Protein 2CI8 (pdb70)

Nearest PDB structures (foldseek):
  2ci8-assembly1_A-2  TM=1.010E+00  e=1.063E-17  Homo sapiens
  2ci9-assembly1_A  TM=5.743E-01  e=2.052E-14  Homo sapiens
  2cia-assembly1_A  TM=5.549E-01  e=4.925E-12  Homo sapiens
  5x94-assembly1_A  TM=5.865E-01  e=1.504E-06  Homo sapiens
  8gww-assembly2_B  TM=5.551E-01  e=5.254E-06  Homo sapiens

Structure (mmCIF, N/CA/C/O backbone):
data_2CI8
#
_entry.id   2CI8
#
_cell.length_a   62.854
_cell.length_b   82.484
_cell.length_c   44.538
_cell.angle_alpha   90.00
_cell.angle_beta   90.00
_cell.angle_gamma   90.00
#
_symmetry.space_group_name_H-M   'C 2 2 2'
#
loop_
_entity.id
_entity.type
_entity.pdbx_description
1 polymer 'CYTOPLASMIC PROTEIN NCK1'
2 non-polymer 'SULFATE ION'
3 non-polymer 'PENTAETHYLENE GLYCOL'
4 water water
#
loop_
_atom_site.group_PDB
_atom_site.id
_atom_site.type_symbol
_atom_site.label_atom_id
_atom_site.label_alt_id
_atom_site.label_comp_id
_atom_site.label_asym_id
_atom_site.label_entity_id
_atom_site.label_seq_id
_atom_site.pdbx_PDB_ins_code
_atom_site.Cartn_x
_atom_site.Cartn_y
_atom_site.Cartn_z
_atom_site.occupancy
_atom_site.B_iso_or_equiv
_atom_site.auth_seq_id
_atom_site.auth_comp_id
_atom_site.auth_asym_id
_atom_site.auth_atom_id
_atom_site.pdbx_PDB_model_num
ATOM 1 N N . SER A 1 1 ? 25.902 42.800 19.097 1.00 49.18 280 SER A N 1
ATOM 2 C CA . SER A 1 1 ? 25.547 41.743 18.102 1.00 46.02 280 SER A CA 1
ATOM 3 C C . SER A 1 1 ? 24.351 42.155 17.221 1.00 45.15 280 SER A C 1
ATOM 4 O O . SER A 1 1 ? 23.252 41.687 17.433 1.00 42.29 280 SER A O 1
ATOM 7 N N . PRO A 1 2 ? 24.577 43.026 16.220 1.00 44.77 281 PRO A N 1
ATOM 8 C CA . PRO A 1 2 ? 23.545 43.485 15.294 1.00 42.21 281 PRO A CA 1
ATOM 9 C C . PRO A 1 2 ? 22.573 42.448 14.689 1.00 38.82 281 PRO A C 1
ATOM 10 O O . PRO A 1 2 ? 21.448 42.830 14.354 1.00 34.92 281 PRO A O 1
ATOM 14 N N . TRP A 1 3 ? 22.995 41.174 14.564 1.00 35.45 282 TRP A N 1
ATOM 15 C CA . TRP A 1 3 ? 22.127 40.052 14.021 1.00 36.82 282 TRP A CA 1
ATOM 16 C C . TRP A 1 3 ? 20.961 39.622 14.911 1.00 34.35 282 TRP A C 1
ATOM 17 O O . TRP A 1 3 ? 20.053 38.903 14.445 1.00 36.39 282 TRP A O 1
ATOM 28 N N A TYR A 1 4 ? 20.961 40.024 16.212 0.80 34.62 283 TYR A N 1
ATOM 29 N N B TYR A 1 4 ? 21.028 40.020 16.148 0.20 26.36 283 TYR A N 1
ATOM 30 C CA A TYR A 1 4 ? 19.915 39.606 17.237 0.80 31.32 283 TYR A CA 1
ATOM 31 C CA B TYR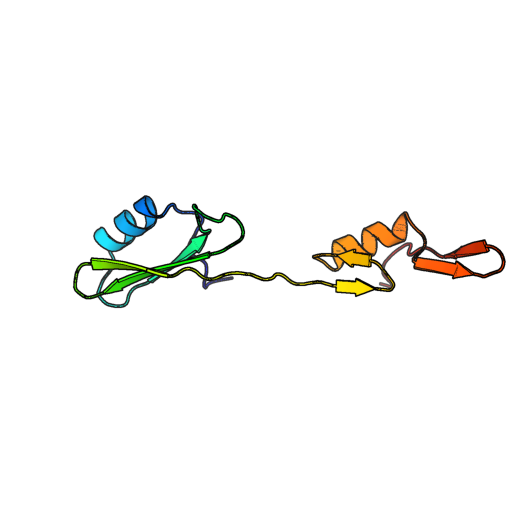 A 1 4 ? 20.085 39.600 17.077 0.20 19.51 283 TYR A CA 1
ATOM 32 C C A TYR A 1 4 ? 18.729 40.589 17.400 0.80 30.65 283 TYR A C 1
ATOM 33 C C B TYR A 1 4 ? 18.809 40.320 16.798 0.20 18.95 283 TYR A C 1
ATOM 34 O O A TYR A 1 4 ? 18.910 41.751 17.710 0.80 23.26 283 TYR A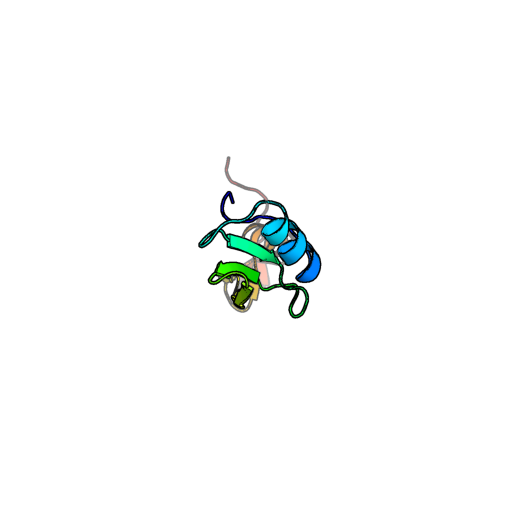 O 1
ATOM 35 O O B TYR A 1 4 ? 18.473 40.623 15.646 0.20 17.29 283 TYR A O 1
ATOM 52 N N A TYR A 1 5 ? 17.503 40.133 17.241 0.80 26.50 284 TYR A N 1
ATOM 53 N N B TYR A 1 5 ? 18.089 40.613 17.846 0.20 17.78 284 TYR A N 1
ATOM 54 C CA A TYR A 1 5 ? 16.413 41.085 17.232 0.80 27.32 284 TYR A CA 1
ATOM 55 C CA B TYR A 1 5 ? 16.855 41.282 17.692 0.20 18.86 284 TYR A CA 1
ATOM 56 C C A TYR A 1 5 ? 16.024 41.407 18.659 0.80 23.48 284 TYR A C 1
ATOM 57 C C B TYR A 1 5 ? 16.016 40.860 18.850 0.20 19.07 284 TYR A C 1
ATOM 58 O O A TYR A 1 5 ? 16.150 42.550 19.093 0.80 27.09 284 TYR A O 1
ATOM 59 O O B TYR A 1 5 ? 15.704 39.693 19.019 0.20 27.29 284 TYR A O 1
ATOM 76 N N A GLY A 1 6 ? 15.618 40.380 19.383 0.80 19.60 285 GLY A N 1
ATOM 77 N N B GLY A 1 6 ? 15.671 41.836 19.657 0.20 19.18 285 GLY A N 1
ATOM 78 C CA A GLY A 1 6 ? 15.142 40.496 20.743 0.80 14.25 285 GLY A CA 1
ATOM 79 C CA B GLY A 1 6 ? 14.839 41.620 20.795 0.20 15.60 285 GLY A CA 1
ATOM 80 C C A GLY A 1 6 ? 14.523 39.280 21.280 0.80 25.05 285 GLY A C 1
ATOM 81 C C B GLY A 1 6 ? 14.838 40.229 21.378 0.20 10.84 285 GLY A C 1
ATOM 82 O O A GLY A 1 6 ? 14.245 38.373 20.534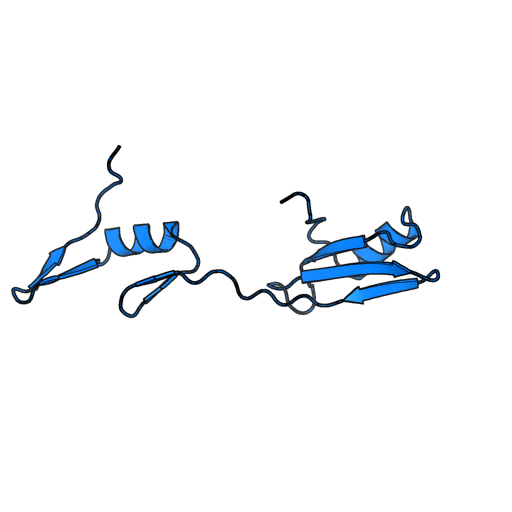 0.80 25.90 285 GLY A O 1
ATOM 83 O O B GLY A 1 6 ? 15.564 39.317 20.936 0.20 16.01 285 GLY A O 1
ATOM 84 N N A LYS A 1 7 ? 14.429 39.203 22.606 0.80 27.52 286 LYS A N 1
ATOM 85 N N B LYS A 1 7 ? 14.012 40.165 22.416 0.20 13.00 286 LYS A N 1
ATOM 86 C CA A LYS A 1 7 ? 13.667 38.177 23.305 0.80 31.03 286 LYS A CA 1
ATOM 87 C CA B LYS A 1 7 ? 13.608 39.052 23.263 0.20 15.36 286 LYS A CA 1
ATOM 88 C C A LYS A 1 7 ? 12.205 38.479 23.154 0.80 30.22 286 LYS A C 1
ATOM 89 C C B LYS A 1 7 ? 12.145 38.649 23.135 0.20 22.91 286 LYS A C 1
ATOM 90 O O A LYS A 1 7 ? 11.559 39.095 24.022 0.80 24.32 286 LYS A O 1
ATOM 91 O O B LYS A 1 7 ? 11.401 38.771 24.111 0.20 23.27 286 LYS A O 1
ATOM 102 N N . VAL A 1 8 ? 11.728 38.157 21.961 1.00 31.53 287 VAL A N 1
ATOM 103 C CA . VAL A 1 8 ? 10.323 38.114 21.648 1.00 29.66 287 VAL A CA 1
ATOM 104 C C . VAL A 1 8 ? 9.897 36.672 21.533 1.00 22.27 287 VAL A C 1
ATOM 105 O O . VAL A 1 8 ? 10.690 35.783 21.169 1.00 22.65 287 VAL A O 1
ATOM 109 N N . THR A 1 9 ? 8.627 36.441 21.860 1.00 22.46 288 THR A N 1
ATOM 110 C CA . THR A 1 9 ? 8.054 35.123 21.802 1.00 16.08 288 THR A CA 1
ATOM 111 C C . THR A 1 9 ? 7.774 34.759 20.358 1.00 18.82 288 THR A C 1
ATOM 112 O O . THR A 1 9 ? 7.852 35.602 19.478 1.00 17.33 288 THR A O 1
ATOM 116 N N . ARG A 1 10 ? 7.441 33.505 20.125 1.00 19.10 289 ARG A N 1
ATOM 117 C CA . ARG A 1 10 ? 7.096 33.048 18.759 1.00 18.51 289 ARG A CA 1
ATOM 118 C C . ARG A 1 10 ? 5.922 33.898 18.217 1.00 19.99 289 ARG A C 1
ATOM 119 O O . ARG A 1 10 ? 5.948 34.380 17.087 1.00 17.39 289 ARG A O 1
ATOM 127 N N . HIS A 1 11 ? 4.896 34.054 19.049 1.00 21.69 290 HIS A N 1
ATOM 128 C CA . HIS A 1 11 ? 3.720 34.859 18.731 1.00 20.79 290 HIS A CA 1
ATOM 129 C C . HIS A 1 11 ? 4.086 36.297 18.461 1.00 22.46 290 HIS A C 1
ATOM 130 O O . HIS A 1 11 ? 3.622 36.860 17.471 1.00 19.45 290 HIS A O 1
ATOM 142 N N . GLN A 1 12 ? 4.962 36.888 19.296 1.00 17.42 291 GLN A N 1
ATOM 143 C CA . GLN A 1 12 ? 5.374 38.293 19.067 1.00 18.32 291 GLN A CA 1
ATOM 144 C C . GLN A 1 12 ? 6.179 38.437 17.779 1.00 17.98 291 GLN A C 1
ATOM 145 O O . GLN A 1 12 ? 6.068 39.448 17.084 1.00 19.76 291 GLN A O 1
ATOM 151 N N . ALA A 1 13 ? 6.992 37.437 17.465 1.00 17.23 292 ALA A N 1
ATOM 152 C CA . ALA A 1 13 ? 7.748 37.429 16.164 1.00 15.39 292 ALA A CA 1
ATOM 153 C C . ALA A 1 13 ? 6.786 37.448 14.999 1.00 17.80 292 ALA A C 1
ATOM 154 O O . ALA A 1 13 ? 6.957 38.242 14.041 1.00 21.34 292 ALA A O 1
ATOM 156 N N . GLU A 1 14 ? 5.750 36.617 15.067 1.00 18.14 293 GLU A N 1
ATOM 157 C CA . GLU A 1 14 ? 4.696 36.623 14.031 1.00 15.85 293 GLU A CA 1
ATOM 158 C C . GLU A 1 14 ? 3.990 37.942 13.895 1.00 16.67 293 GLU A C 1
ATOM 159 O O . GLU A 1 14 ? 3.765 38.421 12.772 1.00 17.01 293 GLU A O 1
ATOM 165 N N . MET A 1 15 ? 3.681 38.579 15.012 1.00 18.37 294 MET A N 1
ATOM 166 C CA . MET A 1 15 ? 2.998 39.874 14.974 1.00 19.54 294 MET A CA 1
ATOM 167 C C . MET A 1 15 ? 3.844 40.921 14.271 1.00 19.56 294 MET A C 1
ATOM 168 O O . MET A 1 15 ? 3.316 41.713 13.447 1.00 21.16 294 MET A O 1
ATOM 173 N N . ALA A 1 16 ? 5.167 40.908 14.535 1.00 19.56 295 ALA A N 1
ATOM 174 C CA . ALA A 1 16 ? 6.083 41.857 13.913 1.00 18.95 295 ALA A CA 1
ATOM 175 C C . ALA A 1 16 ? 6.177 41.573 12.427 1.00 17.31 295 ALA A C 1
ATOM 176 O O . ALA A 1 16 ? 6.077 42.496 11.634 1.00 18.50 295 ALA A O 1
ATOM 178 N N . LEU A 1 17 ? 6.329 40.299 12.057 1.00 16.77 296 LEU A N 1
ATOM 179 C CA . LEU A 1 17 ? 6.409 39.940 10.621 1.00 15.77 296 LEU A CA 1
ATOM 180 C C . LEU A 1 17 ? 5.085 40.274 9.899 1.00 19.34 296 LEU A C 1
ATOM 181 O O . LEU A 1 17 ? 5.119 40.763 8.758 1.00 20.03 296 LEU A O 1
ATOM 186 N N . ASN A 1 18 ? 3.952 40.059 10.561 1.00 17.79 297 ASN A N 1
ATOM 187 C CA . ASN A 1 18 ? 2.638 40.382 9.955 1.00 17.74 297 ASN A CA 1
ATOM 188 C C . ASN A 1 18 ? 2.437 41.883 9.763 1.00 22.10 297 ASN A C 1
ATOM 189 O O . ASN A 1 18 ? 1.817 42.297 8.784 1.00 24.44 297 ASN A O 1
ATOM 194 N N . GLU A 1 19 ? 2.946 42.673 10.694 1.00 21.40 298 GLU A N 1
ATOM 195 C CA . GLU A 1 19 ? 2.780 44.108 10.669 1.00 23.03 298 GLU A CA 1
ATOM 196 C C . GLU A 1 19 ? 3.626 44.809 9.635 1.00 26.50 298 GLU A C 1
ATOM 197 O O . GLU A 1 19 ? 3.143 45.725 8.953 1.00 27.04 298 GLU A O 1
ATOM 203 N N . ARG A 1 20 ? 4.902 44.436 9.531 1.00 23.21 299 ARG A N 1
ATOM 204 C CA . ARG A 1 20 ? 5.798 45.182 8.647 1.00 27.00 299 ARG A CA 1
ATOM 205 C C . ARG A 1 20 ? 6.825 44.354 7.873 1.00 27.25 299 ARG A C 1
ATOM 206 O O . ARG A 1 20 ? 7.713 44.915 7.223 1.00 25.72 299 ARG A O 1
ATOM 214 N N . GLY A 1 21 ? 6.681 43.031 7.931 1.00 21.02 300 GLY A N 1
ATOM 215 C CA . GLY A 1 21 ? 7.557 42.126 7.227 1.00 20.86 300 GLY A CA 1
ATOM 216 C C . GLY A 1 21 ? 7.095 41.880 5.815 1.00 22.65 300 GLY A C 1
ATOM 217 O O . GLY A 1 21 ? 5.918 42.028 5.475 1.00 25.66 300 GLY A O 1
ATOM 218 N N . HIS A 1 22 ? 8.075 41.551 4.982 1.00 25.31 301 HIS A N 1
ATOM 219 C CA . HIS A 1 22 ? 7.880 41.261 3.600 1.00 23.82 301 HIS A CA 1
ATOM 220 C C . HIS A 1 22 ? 8.644 39.984 3.295 1.00 26.53 301 HIS A C 1
ATOM 221 O O . HIS A 1 22 ? 9.442 39.531 4.129 1.00 25.22 301 HIS A O 1
ATOM 233 N N A GLU A 1 23 ? 8.202 39.210 2.259 0.70 26.38 302 GLU A N 1
ATOM 234 N N B GLU A 1 23 ? 8.668 39.663 2.031 0.70 25.78 302 GLU A N 1
ATOM 235 C CA A GLU A 1 23 ? 8.992 38.007 1.676 0.70 25.58 302 GLU A CA 1
ATOM 236 C CA B GLU A 1 23 ? 9.113 38.306 1.664 0.30 24.29 302 GLU A CA 1
ATOM 237 C C A GLU A 1 23 ? 10.516 38.143 1.907 0.70 23.51 302 GLU A C 1
ATOM 238 C C B GLU A 1 23 ? 10.617 38.191 1.867 0.30 23.22 302 GLU A C 1
ATOM 239 O O A GLU A 1 23 ? 11.168 39.074 1.407 0.70 24.72 302 GLU A O 1
ATOM 240 O O B GLU A 1 23 ? 11.381 39.017 1.340 0.30 21.38 302 GLU A O 1
ATOM 251 N N . GLY A 1 24 ? 11.061 37.198 2.653 1.00 21.47 303 GLY A N 1
ATOM 252 C CA . GLY A 1 24 ? 12.484 37.084 2.935 1.00 21.92 303 GLY A CA 1
ATOM 253 C C . GLY A 1 24 ? 13.000 37.815 4.185 1.00 24.39 303 GLY A C 1
ATOM 254 O O . GLY A 1 24 ? 14.165 37.664 4.575 1.00 25.93 303 GLY A O 1
ATOM 255 N N . ASP A 1 25 ? 12.149 38.621 4.810 1.00 23.40 304 ASP A N 1
ATOM 256 C CA . ASP A 1 25 ? 12.526 39.332 6.024 1.00 14.92 304 ASP A CA 1
ATOM 257 C C . ASP A 1 25 ? 12.597 38.298 7.167 1.00 18.29 304 A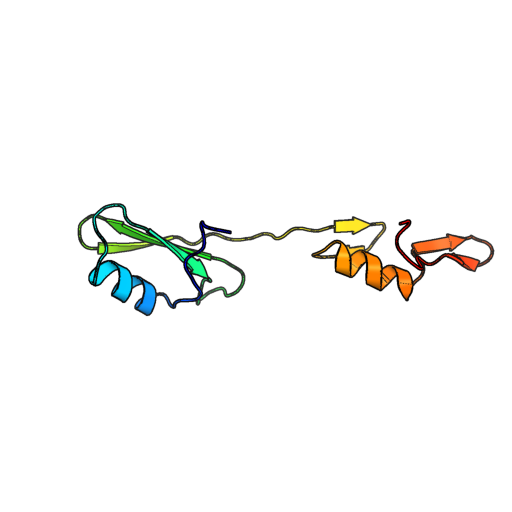SP A C 1
ATOM 258 O O . ASP A 1 25 ? 11.751 37.428 7.206 1.00 19.76 304 ASP A O 1
ATOM 263 N N . PHE A 1 26 ? 13.552 38.468 8.073 1.00 21.92 305 PHE A N 1
ATOM 264 C CA . PHE A 1 26 ? 13.702 37.529 9.199 1.00 20.51 305 PHE A CA 1
ATOM 265 C C . PHE A 1 26 ? 14.197 38.215 10.439 1.00 21.84 305 PHE A C 1
ATOM 266 O O . PHE A 1 26 ? 14.666 39.357 10.419 1.00 19.89 305 PHE A O 1
ATOM 274 N N . LEU A 1 27 ? 14.077 37.509 11.552 1.00 20.02 306 LEU A N 1
ATOM 275 C CA . LEU A 1 27 ? 14.594 37.983 12.792 1.00 21.49 306 LEU A CA 1
ATOM 276 C C . LEU A 1 27 ? 15.090 36.782 13.562 1.00 21.35 306 LEU A C 1
ATOM 277 O O . LEU A 1 27 ? 14.640 35.646 13.304 1.00 18.99 306 LEU A O 1
ATOM 282 N N . ILE A 1 28 ? 16.064 37.019 14.431 1.00 19.88 307 ILE A N 1
ATOM 283 C CA . ILE A 1 28 ? 16.659 35.975 15.276 1.00 19.13 307 ILE A CA 1
ATOM 284 C C . ILE A 1 28 ? 16.354 36.349 16.721 1.00 19.27 307 ILE A C 1
ATOM 285 O O . ILE A 1 28 ? 16.671 37.447 17.142 1.00 18.85 307 ILE A O 1
ATOM 290 N N . ARG A 1 29 ? 15.744 35.418 17.442 1.00 21.39 308 ARG A N 1
ATOM 291 C CA . ARG A 1 29 ? 15.235 35.644 18.812 1.00 21.32 308 ARG A CA 1
ATOM 292 C C . ARG A 1 29 ? 15.589 34.472 19.663 1.00 19.11 308 ARG A C 1
ATOM 293 O O . ARG A 1 29 ? 15.911 33.399 19.178 1.00 21.43 308 ARG A O 1
ATOM 301 N N . ASP A 1 30 ? 15.513 34.660 20.965 1.00 20.47 309 ASP A N 1
ATOM 302 C CA . ASP A 1 30 ? 15.696 33.546 21.839 1.00 20.48 309 ASP A CA 1
ATOM 303 C C . ASP A 1 30 ? 14.537 32.586 21.664 1.00 22.67 309 ASP A C 1
ATOM 304 O O . ASP A 1 30 ? 13.405 33.005 21.428 1.00 26.19 309 ASP A O 1
ATOM 309 N N . SER A 1 31 ? 14.836 31.307 21.770 1.00 24.18 310 SER A N 1
ATOM 310 C CA . SER A 1 31 ? 13.802 30.290 21.701 1.00 25.88 310 SER A CA 1
ATOM 311 C C . SER A 1 31 ? 13.007 30.257 23.000 1.00 30.99 310 SER A C 1
ATOM 312 O O . SER A 1 31 ? 13.581 30.337 24.076 1.00 26.90 310 SER A O 1
ATOM 315 N N . GLU A 1 32 ? 11.682 30.195 22.891 1.00 29.64 311 GLU A N 1
ATOM 316 C CA . GLU A 1 32 ? 10.823 30.035 24.060 1.00 32.98 311 GLU A CA 1
ATOM 317 C C . GLU A 1 32 ? 10.877 28.617 24.568 1.00 34.59 311 GLU A C 1
ATOM 318 O O . GLU A 1 32 ? 11.010 28.370 25.774 1.00 37.87 311 GLU A O 1
ATOM 324 N N .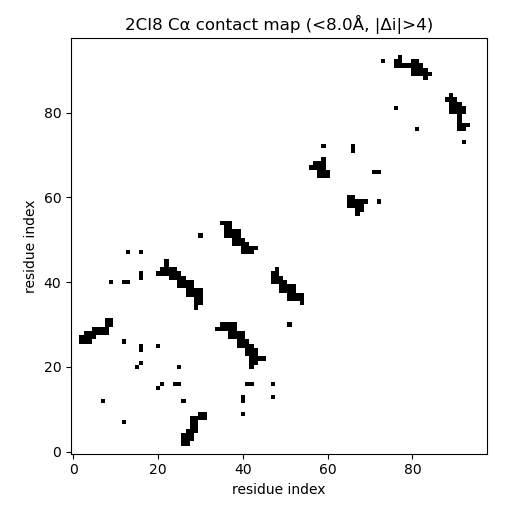 SER A 1 33 ? 10.726 27.686 23.639 1.00 36.26 312 SER A N 1
ATOM 325 C CA . SER A 1 33 ? 10.707 26.272 23.953 1.00 36.75 312 SER A CA 1
ATOM 326 C C . SER A 1 33 ? 12.025 25.749 24.537 1.00 40.20 312 SER A C 1
ATOM 327 O O . SER A 1 33 ? 12.019 24.787 25.335 1.00 37.15 312 SER A O 1
ATOM 330 N N . SER A 1 34 ? 13.137 26.397 24.167 1.00 36.45 313 SER A N 1
ATOM 331 C CA . SER A 1 34 ? 14.464 26.041 24.648 1.00 39.61 313 SER A CA 1
ATOM 332 C C . SER A 1 34 ? 15.287 27.349 24.892 1.00 38.49 313 SER A C 1
ATOM 333 O O . SER A 1 34 ? 16.121 27.702 24.088 1.00 36.31 313 SER A O 1
ATOM 336 N N . PRO A 1 35 ? 15.049 28.051 26.031 1.00 38.88 314 PRO A N 1
ATOM 337 C CA . PRO A 1 35 ? 15.579 29.393 26.404 1.00 37.91 314 PRO A CA 1
ATOM 338 C C . PRO A 1 35 ? 17.045 29.767 26.140 1.00 37.83 314 PRO A C 1
ATOM 339 O O . PRO A 1 35 ? 17.359 30.964 26.021 1.00 38.98 314 PRO A O 1
ATOM 343 N N . ASN A 1 36 ? 17.924 28.777 26.068 1.00 36.27 315 ASN A N 1
ATOM 344 C CA . ASN A 1 36 ? 19.365 29.003 25.780 1.00 36.88 315 ASN A CA 1
ATOM 345 C C . ASN A 1 36 ? 19.717 28.917 24.280 1.00 35.23 315 ASN A C 1
ATOM 346 O O . ASN A 1 36 ? 20.860 29.163 23.874 1.00 33.77 315 ASN A O 1
ATOM 355 N N . ASP A 1 37 ? 18.719 28.589 23.465 1.00 28.93 316 ASP A N 1
ATOM 356 C CA . ASP A 1 37 ? 18.864 28.471 22.033 1.00 27.14 316 ASP A CA 1
ATOM 357 C C . ASP A 1 37 ? 18.115 29.601 21.374 1.00 25.26 316 ASP A C 1
ATOM 358 O O . ASP A 1 37 ? 17.514 30.447 22.063 1.00 23.10 316 ASP A O 1
ATOM 363 N N . PHE A 1 38 ? 18.200 29.626 20.040 1.00 27.19 317 PHE A N 1
ATOM 364 C CA . PHE A 1 38 ? 17.606 30.653 19.246 1.00 25.27 317 PHE A CA 1
ATOM 365 C C . PHE A 1 38 ? 16.646 30.107 18.238 1.00 19.12 317 PHE A C 1
ATOM 366 O O . PHE A 1 38 ? 16.558 28.883 18.009 1.00 20.79 317 PHE A O 1
ATOM 380 N N . SER A 1 39 ? 15.900 31.029 17.652 1.00 20.70 318 SER A N 1
ATOM 381 C CA . SER A 1 39 ? 15.004 30.711 16.534 1.00 18.90 318 SER A CA 1
ATOM 382 C C . SER A 1 39 ? 15.156 31.771 15.475 1.00 17.60 318 SER A C 1
ATOM 383 O O . SER A 1 39 ? 15.250 32.939 15.809 1.00 19.07 318 SER A O 1
ATOM 387 N N . VAL A 1 40 ? 15.183 31.343 14.221 1.00 17.19 319 VAL A N 1
ATOM 388 C CA . VAL A 1 40 ? 15.166 32.264 13.076 1.00 17.11 319 VAL A CA 1
ATOM 389 C C . VAL A 1 40 ? 13.705 32.293 12.579 1.00 14.83 319 VAL A C 1
ATOM 390 O O . VAL A 1 40 ? 13.160 31.262 12.258 1.00 20.34 319 VAL A O 1
ATOM 394 N N . SER A 1 41 ? 13.052 33.453 12.570 1.00 14.24 320 SER A N 1
ATOM 395 C CA . SER A 1 41 ? 11.637 33.573 12.199 1.00 14.27 320 SER A CA 1
ATOM 396 C C . SER A 1 41 ? 11.644 34.335 10.870 1.00 18.62 320 SER A C 1
ATOM 397 O O . SER A 1 41 ? 12.222 35.404 10.791 1.00 18.18 320 SER A O 1
ATOM 400 N N . LEU A 1 42 ? 11.040 33.710 9.859 1.00 18.23 321 LEU A N 1
ATOM 401 C CA . LEU A 1 42 ? 11.125 34.135 8.467 1.00 18.79 321 LEU A CA 1
ATOM 402 C C . LEU A 1 42 ? 9.750 34.272 7.893 1.00 16.81 321 LEU A C 1
ATOM 403 O O . LEU A 1 42 ? 8.914 33.416 8.085 1.00 20.38 321 LEU A O 1
ATOM 408 N N . LYS A 1 43 ? 9.535 35.358 7.112 1.00 15.79 322 LYS A N 1
ATOM 409 C CA . LYS A 1 43 ? 8.304 35.529 6.351 1.00 21.90 322 LYS A CA 1
ATOM 410 C C . LYS A 1 43 ? 8.607 35.031 4.904 1.00 17.77 322 LYS A C 1
ATOM 411 O O . LYS A 1 43 ? 9.541 35.478 4.321 1.00 21.71 322 LYS A O 1
ATOM 417 N N . ALA A 1 44 ? 7.834 34.059 4.446 1.00 23.49 323 ALA A N 1
ATOM 418 C CA . ALA A 1 44 ? 7.991 33.437 3.126 1.00 29.79 323 ALA A CA 1
ATOM 419 C C . ALA A 1 44 ? 6.627 32.894 2.630 1.00 32.43 323 ALA A C 1
ATOM 420 O O . ALA A 1 44 ? 5.922 32.206 3.368 1.00 33.43 323 ALA A O 1
ATOM 422 N N A GLN A 1 45 ? 6.252 33.186 1.383 0.50 35.18 324 GLN A N 1
ATOM 423 N N B GLN A 1 45 ? 6.340 33.226 1.361 0.50 36.44 324 GLN A N 1
ATOM 424 C CA A GLN A 1 45 ? 4.992 32.657 0.805 0.50 33.84 324 GLN A CA 1
ATOM 425 C CA B GLN A 1 45 ? 5.065 33.003 0.673 0.50 36.45 324 GLN A CA 1
ATOM 426 C C A GLN A 1 45 ? 3.732 33.107 1.575 0.50 35.47 324 GLN A C 1
ATOM 427 C C B GLN A 1 45 ? 3.824 33.139 1.538 0.50 36.91 324 GLN A C 1
ATOM 428 O O A GLN A 1 45 ? 2.767 32.339 1.687 0.50 36.12 324 GLN A O 1
ATOM 429 O O B GLN A 1 45 ? 3.016 32.220 1.697 0.50 37.39 324 GLN A O 1
ATOM 440 N N . GLY A 1 46 ? 3.730 34.335 2.111 1.00 36.91 325 GLY A N 1
ATOM 441 C CA . GLY A 1 46 ? 2.604 34.785 2.937 1.00 36.75 325 GLY A CA 1
ATOM 442 C C . GLY A 1 46 ? 2.456 34.142 4.316 1.00 38.71 325 GLY A C 1
ATOM 443 O O . GLY A 1 46 ? 1.463 34.391 4.993 1.00 43.51 325 GLY A O 1
ATOM 444 N N . LYS A 1 47 ? 3.452 33.346 4.738 1.00 37.17 326 LYS A N 1
ATOM 445 C CA . LYS A 1 47 ? 3.408 32.568 5.999 1.00 35.25 326 LYS A CA 1
ATOM 446 C C . LYS A 1 47 ? 4.671 32.856 6.804 1.00 26.67 326 LYS A C 1
ATOM 447 O O . LYS A 1 47 ? 5.667 33.307 6.257 1.00 27.19 326 LYS A O 1
ATOM 453 N N . ASN A 1 48 ? 4.625 32.554 8.103 1.00 21.73 327 ASN A N 1
ATOM 454 C CA . ASN A 1 48 ? 5.780 32.747 8.971 1.00 19.43 327 ASN A CA 1
ATOM 455 C C . ASN A 1 48 ? 6.321 31.377 9.284 1.00 15.10 327 ASN A C 1
ATOM 456 O O . ASN A 1 48 ? 5.530 30.465 9.517 1.00 19.73 327 ASN A O 1
ATOM 461 N N . LYS A 1 49 ? 7.630 31.204 9.193 1.00 15.68 328 LYS A N 1
ATOM 462 C CA . LYS A 1 49 ? 8.269 29.928 9.491 1.00 18.21 328 LYS A CA 1
ATOM 463 C C . LYS A 1 49 ? 9.300 30.156 10.568 1.00 18.16 328 LYS A C 1
ATOM 464 O O . LYS A 1 49 ? 9.937 31.209 10.592 1.00 18.95 328 LYS A O 1
ATOM 470 N N . HIS A 1 50 ? 9.538 29.140 11.405 1.00 16.13 329 HIS A N 1
ATOM 471 C CA . HIS A 1 50 ? 10.482 29.284 12.499 1.00 15.83 329 HIS A CA 1
ATOM 472 C C . HIS A 1 50 ? 11.429 28.114 12.460 1.00 20.13 329 HIS A C 1
ATOM 473 O O . HIS A 1 50 ? 10.976 26.985 12.307 1.00 18.66 329 HIS A O 1
ATOM 480 N N . PHE A 1 51 ? 12.727 28.413 12.558 1.00 18.84 330 PHE A N 1
ATOM 481 C CA . PHE A 1 51 ? 13.797 27.400 12.462 1.00 20.00 330 PHE A CA 1
ATOM 482 C C . PHE A 1 51 ? 14.625 27.437 13.708 1.00 19.91 330 PHE A C 1
ATOM 483 O O . PHE A 1 51 ? 15.129 28.478 14.066 1.00 16.96 330 PHE A O 1
ATOM 491 N N . LYS A 1 52 ? 14.806 26.297 14.363 1.00 23.51 331 LYS A N 1
ATOM 492 C CA A LYS A 1 52 ? 15.582 26.242 15.611 0.70 26.71 331 LYS A CA 1
ATOM 493 C CA B LYS A 1 52 ? 15.574 26.294 15.612 0.30 24.24 331 LYS A CA 1
ATOM 494 C C . LYS A 1 52 ? 17.081 26.317 15.333 1.00 23.16 331 LYS A C 1
ATOM 495 O O . LYS A 1 52 ? 17.575 25.644 14.431 1.00 21.60 331 LYS A O 1
ATOM 506 N N . VAL A 1 53 ? 17.803 27.106 16.124 1.00 22.59 332 VAL A N 1
ATOM 507 C CA . VAL A 1 53 ? 19.266 27.149 16.056 1.00 23.11 332 VAL A CA 1
ATOM 508 C C . VAL A 1 53 ? 19.783 26.811 17.474 1.00 25.42 332 VAL A C 1
ATOM 509 O O . VAL A 1 53 ? 19.553 27.591 18.428 1.00 27.67 332 VAL A O 1
ATOM 513 N N . GLN A 1 54 ? 20.464 25.667 17.603 1.00 27.89 333 GLN A N 1
ATOM 514 C CA . GLN A 1 54 ? 21.036 25.213 18.894 1.00 31.41 333 GLN A CA 1
ATOM 515 C C . GLN A 1 54 ? 22.405 25.893 19.108 1.00 31.48 333 GLN A C 1
ATOM 516 O O . GLN A 1 54 ? 23.211 25.918 18.202 1.00 28.98 333 GLN A O 1
ATOM 522 N N . LEU A 1 55 ? 22.635 26.423 20.306 1.00 31.93 334 LEU A N 1
ATOM 523 C CA . LEU A 1 55 ? 23.896 27.064 20.665 1.00 33.55 334 LEU A CA 1
ATOM 524 C C . LEU A 1 55 ? 24.654 26.137 21.614 1.00 36.10 334 LEU A C 1
ATOM 525 O O . LEU A 1 55 ? 24.092 25.687 22.611 1.00 36.01 334 LEU A O 1
ATOM 530 N N . LYS A 1 56 ? 25.900 25.809 21.264 1.00 36.11 335 LYS A N 1
ATOM 531 C CA . LYS A 1 56 ? 26.844 25.196 22.211 1.00 35.74 335 LYS A CA 1
ATOM 532 C C A LYS A 1 56 ? 27.780 26.341 22.504 0.50 34.08 335 LYS A C 1
ATOM 533 O O A LYS A 1 56 ? 28.576 26.705 21.650 0.50 31.88 335 LYS A O 1
ATOM 543 N N . GLU A 1 57 ? 27.633 26.971 23.670 1.00 32.29 336 GLU A N 1
ATOM 544 C CA A GLU A 1 57 ? 28.455 28.140 23.952 0.70 32.76 336 GLU A CA 1
ATOM 545 C CA B GLU A 1 57 ? 28.357 27.904 24.518 0.50 32.17 336 GLU A CA 1
ATOM 546 C C . GLU A 1 57 ? 29.887 27.726 24.316 1.00 29.46 336 GLU A C 1
ATOM 547 O O . GLU A 1 57 ? 30.298 26.587 24.299 1.00 30.83 336 GLU A O 1
ATOM 558 N N . THR A 1 58 ? 30.681 28.769 24.351 1.00 32.68 337 THR A N 1
ATOM 559 C CA . THR A 1 58 ? 32.112 28.636 24.485 1.00 31.24 337 THR A CA 1
ATOM 560 C C . THR A 1 58 ? 32.421 27.843 25.767 1.00 30.14 337 THR A C 1
ATOM 561 O O . THR A 1 58 ? 31.722 27.988 26.790 1.00 28.23 337 THR A O 1
ATOM 565 N N . VAL A 1 59 ? 33.455 27.003 25.702 1.00 30.48 338 VAL A N 1
ATOM 566 C CA . VAL A 1 59 ? 33.964 26.305 26.877 1.00 28.38 338 VAL A CA 1
ATOM 567 C C . VAL A 1 59 ? 35.461 26.609 26.930 1.00 26.92 338 VAL A C 1
ATOM 568 O O . VAL A 1 59 ? 36.153 26.394 25.960 1.00 26.85 338 VAL A O 1
ATOM 572 N N . TYR A 1 60 ? 35.908 27.148 28.059 1.00 29.86 339 TYR A N 1
ATOM 573 C CA . TYR A 1 60 ? 37.329 27.375 28.355 1.00 29.30 339 TYR A CA 1
ATOM 574 C C . TYR A 1 60 ? 37.707 26.256 29.325 1.00 27.16 339 TYR A C 1
ATOM 575 O O . TYR A 1 60 ? 37.164 26.221 30.445 1.00 27.10 339 TYR A O 1
ATOM 584 N N . CYS A 1 61 ? 38.595 25.340 28.889 1.00 31.21 340 CYS A N 1
ATOM 585 C CA . CYS A 1 61 ? 39.061 24.211 29.708 1.00 29.33 340 CYS A CA 1
ATOM 586 C C . CYS A 1 61 ? 40.523 24.414 30.161 1.00 27.00 340 CYS A C 1
ATOM 587 O O . CYS A 1 61 ? 41.397 24.683 29.358 1.00 28.25 340 CYS A O 1
ATOM 591 N N . ILE A 1 62 ? 40.746 24.245 31.455 1.00 26.19 341 ILE A N 1
ATOM 592 C CA . ILE A 1 62 ? 42.066 24.344 32.053 1.00 25.08 341 ILE A CA 1
ATOM 593 C C . ILE A 1 62 ? 42.122 23.237 33.075 1.00 24.21 341 ILE A C 1
ATOM 594 O O . ILE A 1 62 ? 41.241 23.126 33.948 1.00 25.99 341 ILE A O 1
ATOM 599 N N . GLY A 1 63 ? 43.141 22.400 32.966 1.00 29.40 342 GLY A N 1
ATOM 600 C CA . GLY A 1 63 ? 43.229 21.228 33.844 1.00 28.99 342 GLY A CA 1
ATOM 601 C C . GLY A 1 63 ? 41.943 20.428 33.719 1.00 25.60 342 GLY A C 1
ATOM 602 O O . GLY A 1 63 ? 41.535 20.097 32.598 1.00 27.78 342 GLY A O 1
ATOM 603 N N . GLN A 1 64 ? 41.315 20.165 34.863 1.00 24.56 343 GLN A N 1
ATOM 604 C CA . GLN A 1 64 ? 40.083 19.384 34.981 1.00 27.43 343 GLN A CA 1
ATOM 605 C C . GLN A 1 64 ? 38.825 20.233 35.081 1.00 33.48 343 GLN A C 1
ATOM 606 O O . GLN A 1 64 ? 37.750 19.691 35.341 1.00 33.62 343 GLN A O 1
ATOM 612 N N . ARG A 1 65 ? 38.915 21.556 34.875 1.00 31.61 344 ARG A N 1
ATOM 613 C CA . ARG A 1 65 ? 37.734 22.392 35.031 1.00 31.79 344 ARG A CA 1
ATOM 614 C C . ARG A 1 65 ? 37.353 23.053 33.726 1.00 30.70 344 ARG A C 1
ATOM 615 O O . ARG A 1 65 ? 38.159 23.140 32.804 1.00 25.35 344 ARG A O 1
ATOM 628 N N . LYS A 1 66 ? 36.088 23.450 33.642 1.00 31.30 345 LYS A N 1
ATOM 629 C CA . LYS A 1 66 ? 35.504 24.052 32.447 1.00 31.48 345 LYS A CA 1
ATOM 630 C C . LYS A 1 66 ? 34.752 25.301 32.909 1.00 29.27 345 LYS A C 1
ATOM 631 O O . LYS A 1 66 ? 34.102 25.292 33.973 1.00 28.59 345 LYS A O 1
ATOM 637 N N . PHE A 1 67 ? 34.861 26.372 32.123 1.00 28.74 346 PHE A N 1
ATOM 638 C CA . PHE A 1 67 ? 34.222 27.653 32.431 1.00 27.29 346 PHE A CA 1
ATOM 639 C C . PHE A 1 67 ? 33.591 28.175 31.167 1.00 26.70 346 PHE A C 1
ATOM 640 O O . PHE A 1 67 ? 34.058 27.865 30.083 1.00 25.79 346 PHE A O 1
ATOM 648 N N . SER A 1 68 ? 32.488 28.936 31.286 1.00 31.79 347 SER A N 1
ATOM 649 C CA . SER A 1 68 ? 31.800 29.460 30.099 1.00 29.91 347 SER A CA 1
ATOM 650 C C . SER A 1 68 ? 32.418 30.767 29.627 1.00 30.06 347 SER A C 1
ATOM 651 O O . SER A 1 68 ? 32.225 31.140 28.501 1.00 32.37 347 SER A O 1
ATOM 655 N N . THR A 1 69 ? 33.156 31.451 30.500 1.00 28.99 348 THR A N 1
ATOM 656 C CA . THR A 1 69 ? 33.823 32.684 30.128 1.00 28.88 348 THR A CA 1
ATOM 657 C C . THR A 1 69 ? 35.211 32.737 30.766 1.00 28.01 348 THR A C 1
ATOM 658 O O . THR A 1 69 ? 35.459 32.142 31.831 1.00 26.76 348 THR A O 1
ATOM 662 N N . MET A 1 70 ? 36.093 33.527 30.165 1.00 32.05 349 MET A N 1
ATOM 663 C CA . MET A 1 70 ? 37.415 33.743 30.741 1.00 28.46 349 MET A CA 1
ATOM 664 C C . MET A 1 70 ? 37.339 34.523 32.068 1.00 29.50 349 MET A C 1
ATOM 665 O O . MET A 1 70 ? 38.142 34.271 32.974 1.00 28.98 349 MET A O 1
ATOM 670 N N . GLU A 1 71 ? 36.364 35.441 32.212 1.00 29.63 350 GLU A N 1
ATOM 671 C CA . GLU A 1 71 ? 36.218 36.169 33.470 1.00 31.31 350 GLU A CA 1
ATOM 672 C C . GLU A 1 71 ? 35.956 35.215 34.613 1.00 31.01 350 GLU A C 1
ATOM 673 O O . GLU A 1 71 ? 36.579 35.334 35.669 1.00 27.57 350 GLU A O 1
ATOM 679 N N . GLU A 1 72 ? 35.072 34.234 34.399 1.00 32.25 351 GLU A N 1
ATOM 680 C CA . GLU A 1 72 ? 34.809 33.193 35.427 1.00 32.88 351 GLU A CA 1
ATOM 681 C C . GLU A 1 72 ? 36.037 32.398 35.790 1.00 31.17 351 GLU A C 1
ATOM 682 O O . GLU A 1 72 ? 36.295 32.126 36.979 1.00 27.25 351 GLU A O 1
ATOM 692 N N . LEU A 1 73 ? 36.788 32.001 34.766 1.00 27.25 352 LEU A N 1
ATOM 693 C CA . LEU A 1 73 ? 38.058 31.303 34.957 1.00 25.54 352 LEU A CA 1
ATOM 694 C C . LEU A 1 73 ? 38.966 32.122 35.879 1.00 23.58 352 LEU A C 1
ATOM 695 O O . LEU A 1 73 ? 39.382 31.665 36.956 1.00 25.93 352 LEU A O 1
ATOM 700 N N . VAL A 1 74 ? 39.186 33.383 35.508 1.00 27.91 353 VAL A N 1
ATOM 701 C CA . VAL A 1 74 ? 40.051 34.269 36.298 1.00 28.66 353 VAL A CA 1
ATOM 702 C C . VAL A 1 74 ? 39.631 34.381 37.788 1.00 30.36 353 VAL A C 1
ATOM 703 O O . VAL A 1 74 ? 40.435 34.115 38.694 1.00 28.32 353 VAL A O 1
ATOM 707 N N . GLU A 1 75 ? 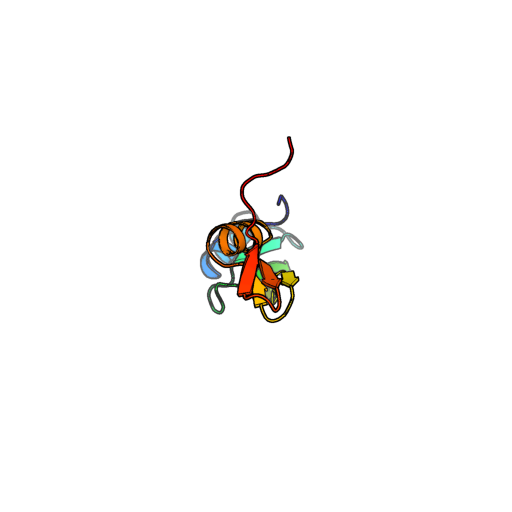38.367 34.706 38.031 1.00 32.14 354 GLU A N 1
ATOM 708 C CA . GLU A 1 75 ? 37.859 34.792 39.423 1.00 33.92 354 GLU A CA 1
ATOM 709 C C . GLU A 1 75 ? 38.028 33.506 40.210 1.00 33.79 354 GLU A C 1
ATOM 710 O O . GLU A 1 75 ? 38.434 33.520 41.366 1.00 30.90 354 GLU A O 1
ATOM 716 N N . HIS A 1 76 ? 37.723 32.379 39.586 1.00 32.92 355 HIS A N 1
ATOM 717 C CA . HIS A 1 76 ? 37.885 31.111 40.231 1.00 30.73 355 HIS A CA 1
ATOM 718 C C . HIS A 1 76 ? 39.287 30.873 40.745 1.00 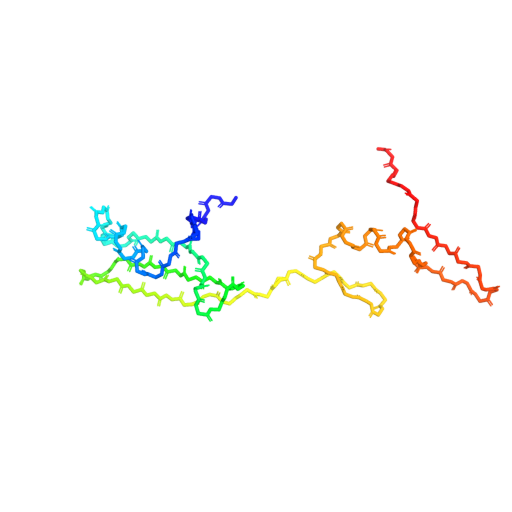34.59 355 HIS A C 1
ATOM 719 O O . HIS A 1 76 ? 39.472 30.367 41.870 1.00 31.57 355 HIS A O 1
ATOM 726 N N . TYR A 1 77 ? 40.287 31.244 39.929 1.00 29.22 356 TYR A N 1
ATOM 727 C CA . TYR A 1 77 ? 41.658 31.043 40.297 1.00 25.91 356 TYR A CA 1
ATOM 728 C C . TYR A 1 77 ? 42.316 32.119 41.170 1.00 26.00 356 TYR A C 1
ATOM 729 O O . TYR A 1 77 ? 43.495 31.996 41.520 1.00 24.95 356 TYR A O 1
ATOM 738 N N . LYS A 1 78 ? 41.528 33.118 41.542 1.00 30.91 357 LYS A N 1
ATOM 739 C CA . LYS A 1 78 ? 41.880 34.084 42.584 1.00 33.26 357 LYS A CA 1
ATOM 740 C C . LYS A 1 78 ? 41.506 33.532 43.975 1.00 36.07 357 LYS A C 1
ATOM 741 O O . LYS A 1 78 ? 42.142 33.895 44.975 1.00 36.57 357 LYS A O 1
ATOM 747 N N . LYS A 1 79 ? 40.492 32.653 44.028 1.00 40.14 358 LYS A N 1
ATOM 748 C CA . LYS A 1 79 ? 40.022 32.015 45.293 1.00 39.68 358 LYS A CA 1
ATOM 749 C C . LYS A 1 79 ? 40.518 30.566 45.471 1.00 41.03 358 LYS A C 1
ATOM 750 O O . LYS A 1 79 ? 40.730 30.136 46.602 1.00 43.31 358 LYS A O 1
ATOM 756 N N . ALA A 1 80 ? 40.658 29.809 44.374 1.00 32.19 359 ALA A N 1
ATOM 757 C CA . ALA A 1 80 ? 41.197 28.453 44.421 1.00 36.18 359 ALA A CA 1
ATOM 758 C C . ALA A 1 80 ? 42.536 28.479 43.704 1.00 32.25 359 ALA A C 1
ATOM 759 O O . ALA A 1 80 ? 42.725 29.305 42.838 1.00 33.66 359 ALA A O 1
ATOM 761 N N . PRO A 1 81 ? 43.470 27.598 44.071 1.00 32.96 360 PRO A N 1
ATOM 762 C CA . PRO A 1 81 ? 44.772 27.620 43.428 1.00 32.15 360 PRO A CA 1
ATOM 763 C C . PRO A 1 81 ? 44.788 27.111 41.980 1.00 32.79 360 PRO A C 1
ATOM 764 O O . PRO A 1 81 ? 44.149 26.085 41.644 1.00 28.70 360 PRO A O 1
ATOM 768 N N . ILE A 1 82 ? 45.542 27.803 41.141 1.00 28.31 361 ILE A N 1
ATOM 769 C CA . ILE A 1 82 ? 45.681 27.410 39.719 1.00 24.70 361 ILE A CA 1
ATOM 770 C C . ILE A 1 82 ? 46.761 26.322 39.618 1.00 28.06 361 ILE A C 1
ATOM 771 O O . ILE A 1 82 ? 46.809 25.573 38.644 1.00 28.03 361 ILE A O 1
ATOM 776 N N . PHE A 1 83 ? 47.619 26.231 40.645 1.00 28.10 362 PHE A N 1
ATOM 777 C CA . PHE A 1 83 ? 48.650 25.229 40.760 1.00 29.59 362 PHE A CA 1
ATOM 778 C C . PHE A 1 83 ? 48.972 24.991 42.245 1.00 31.90 362 PHE A C 1
ATOM 779 O O . PHE A 1 83 ? 49.115 25.942 43.034 1.00 29.91 362 PHE A O 1
ATOM 787 N N . THR A 1 84 ? 49.074 23.720 42.605 1.00 34.86 363 THR A N 1
ATOM 788 C CA . THR A 1 84 ? 49.556 23.310 43.940 1.00 35.54 363 THR A CA 1
ATOM 789 C C . THR A 1 84 ? 50.827 22.544 43.672 1.00 37.34 363 THR A C 1
ATOM 790 O O . THR A 1 84 ? 50.826 21.604 42.870 1.00 35.67 363 THR A O 1
ATOM 794 N N . SER A 1 85 ? 51.922 22.951 44.287 1.00 36.35 364 SER A N 1
ATOM 795 C CA . SER A 1 85 ? 53.170 22.230 44.121 1.00 43.62 364 SER A CA 1
ATOM 796 C C . SER A 1 85 ? 53.072 20.939 44.920 1.00 45.14 364 SER A C 1
ATOM 797 O O . SER A 1 85 ? 52.095 20.705 45.639 1.00 45.26 364 SER A O 1
ATOM 800 N N . GLU A 1 86 ? 54.090 20.112 44.793 1.00 48.52 365 GLU A N 1
ATOM 801 C CA . GLU A 1 86 ? 54.170 18.885 45.565 1.00 53.01 365 GLU A CA 1
ATOM 802 C C . GLU A 1 86 ? 54.586 19.130 47.025 1.00 54.85 365 GLU A C 1
ATOM 803 O O . GLU A 1 86 ? 54.466 18.223 47.851 1.00 57.43 365 GLU A O 1
ATOM 809 N N . GLN A 1 87 ? 55.062 20.350 47.340 1.00 56.46 366 GLN A N 1
ATOM 810 C CA . GLN A 1 87 ? 55.327 20.752 48.733 1.00 54.99 366 GLN A CA 1
ATOM 811 C C . GLN A 1 87 ? 53.996 21.308 49.326 1.00 53.92 366 GLN A C 1
ATOM 812 O O . GLN A 1 87 ? 53.958 21.716 50.491 1.00 57.46 366 GLN A O 1
ATOM 822 N N . GLY A 1 88 ? 52.912 21.303 48.528 1.00 49.15 367 GLY A N 1
ATOM 823 C CA . GLY A 1 88 ? 51.604 21.809 48.950 1.00 49.25 367 GLY A CA 1
ATOM 824 C C . GLY A 1 88 ? 51.440 23.314 48.789 1.00 49.02 367 GLY A C 1
ATOM 825 O O . GLY A 1 88 ? 50.425 23.888 49.229 1.00 47.39 367 GLY A O 1
ATOM 826 N N . GLU A 1 89 ? 52.420 23.948 48.137 1.00 48.14 368 GLU A N 1
ATOM 827 C CA . GLU A 1 89 ? 52.436 25.401 47.946 1.00 48.96 368 GLU A CA 1
ATOM 828 C C . GLU A 1 89 ? 51.400 25.747 46.909 1.00 43.71 368 GLU A C 1
ATOM 829 O O . GLU A 1 89 ? 51.509 25.310 45.748 1.00 40.15 368 GLU A O 1
ATOM 839 N N . LYS A 1 90 ? 50.386 26.492 47.341 1.00 39.40 369 LYS A N 1
ATOM 840 C CA . LYS A 1 90 ? 49.289 26.913 46.503 1.00 38.90 369 LYS A CA 1
ATOM 841 C C . LYS A 1 90 ? 49.597 28.262 45.843 1.00 39.39 369 LYS A C 1
ATOM 842 O O . LYS A 1 90 ? 49.906 29.235 46.539 1.00 37.78 369 LYS A O 1
ATOM 848 N N . LEU A 1 91 ? 49.499 28.302 44.512 1.00 32.92 370 LEU A N 1
ATOM 849 C CA . LEU A 1 91 ? 49.707 29.529 43.735 1.00 33.03 370 LEU A CA 1
ATOM 850 C C . LEU A 1 91 ? 48.353 29.993 43.226 1.00 30.76 370 LEU A C 1
ATOM 851 O O . LEU A 1 91 ? 47.598 29.192 42.686 1.00 32.13 370 LEU A O 1
ATOM 856 N N . TYR A 1 92 ? 48.035 31.277 43.426 1.00 24.68 371 TYR A N 1
ATOM 857 C CA . TYR A 1 92 ? 46.801 31.884 43.017 1.00 25.13 371 TYR A CA 1
ATOM 858 C C . TYR A 1 92 ? 47.091 33.059 42.083 1.00 26.23 371 TYR A C 1
ATOM 859 O O . TYR A 1 92 ? 48.176 33.624 42.109 1.00 24.95 371 TYR A O 1
ATOM 868 N N . LEU A 1 93 ? 46.094 33.402 41.283 1.00 23.56 372 LEU A N 1
ATOM 869 C CA . LEU A 1 93 ? 46.108 34.589 40.464 1.00 22.72 372 LEU A CA 1
ATOM 870 C C . LEU A 1 93 ? 45.779 35.718 41.470 1.00 26.78 372 LEU A C 1
ATOM 871 O O . LEU A 1 93 ? 45.008 35.492 42.365 1.00 26.11 372 LEU A O 1
ATOM 876 N N . VAL A 1 94 ? 46.346 36.896 41.296 1.00 24.67 373 VAL A N 1
ATOM 877 C CA . VAL A 1 94 ? 46.035 38.058 42.201 1.00 28.05 373 VAL A CA 1
ATOM 878 C C . VAL A 1 94 ? 45.424 39.207 41.362 1.00 28.14 373 VAL A C 1
ATOM 879 O O . VAL A 1 94 ? 44.254 39.591 41.587 1.00 28.08 373 VAL A O 1
ATOM 883 N N . LYS A 1 95 ? 46.157 39.746 40.366 1.00 25.83 374 LYS A N 1
ATOM 884 C CA . LYS A 1 95 ? 45.561 40.737 39.438 1.00 27.99 374 LYS A CA 1
ATOM 885 C C . LYS A 1 95 ? 46.262 40.790 38.085 1.00 24.93 374 LYS A C 1
ATOM 886 O O . LYS A 1 95 ? 47.377 40.330 37.955 1.00 23.72 374 LYS A O 1
ATOM 892 N N . HIS A 1 96 ? 45.603 41.408 37.126 1.00 24.11 375 HIS A N 1
ATOM 893 C CA . HIS A 1 96 ? 46.117 41.550 35.756 1.00 27.47 375 HIS A CA 1
ATOM 894 C C . HIS A 1 96 ? 47.397 42.402 35.760 1.00 31.31 375 HIS A C 1
ATOM 895 O O . HIS A 1 96 ? 47.513 43.343 36.558 1.00 26.96 375 HIS A O 1
ATOM 907 N N . LEU A 1 97 ? 48.376 42.010 34.934 1.00 26.36 376 LEU A N 1
ATOM 908 C CA . LEU A 1 97 ? 49.564 42.833 34.682 1.00 28.60 376 LEU A CA 1
ATOM 909 C C . LEU A 1 97 ? 49.082 44.025 33.849 1.00 31.41 376 LEU A C 1
ATOM 910 O O . LEU A 1 97 ? 48.511 43.846 32.771 1.00 30.41 376 LEU A O 1
ATOM 915 N N . SER A 1 98 ? 49.305 45.235 34.353 1.00 38.11 377 SER A N 1
ATOM 916 C CA . SER A 1 98 ? 48.862 46.438 33.648 1.00 43.37 377 SER A CA 1
ATOM 917 C C . SER A 1 98 ? 49.652 46.560 32.357 1.00 46.50 377 SER A C 1
ATOM 918 O O . SER A 1 98 ? 50.875 46.402 32.387 1.00 48.43 377 SER A O 1
ATOM 921 N N . SER A 1 99 ? 49.085 46.816 31.297 1.00 47.94 378 SER A N 1
#

B-factor: mean 31.0, std 10.1, range [6.28, 78.46]

Sequence (98 aa):
SPWYYYYGGKKVTRHQAEMALNERGHEEGDFLIRDSESSPNDFSVSLKAQQGKNKHFKKVQLKEETVYCIGQRKFSTMEELVEHYKKAPIFTSEQGEKLYLVKHLS

Foldseek 3Di:
DVQADDADAPVRQVVVCVVDNDAFDWHKHAYPVHRQWIWIWGQHPNDIDIDTGDDDADWDDQDHDTDRDVVVVQVVQQVAASDQDPVRDGHGDPDDDD

Radius of gyration: 21.91 Å; Cα contacts (8 Å, |Δi|>4): 147; chains: 1; bounding box: 53×28×48 Å

InterPro domains:
  IPR000980 SH2 domain [PF00017] (282-356)
  IPR000980 SH2 domain [PS50001] (282-376)
  IPR000980 SH2 domain [SM00252] (280-362)
  IPR001452 SH3 domain [PF00018] (8-53)
  IPR001452 SH3 domain [PF00018] (113-157)
  IPR001452 SH3 d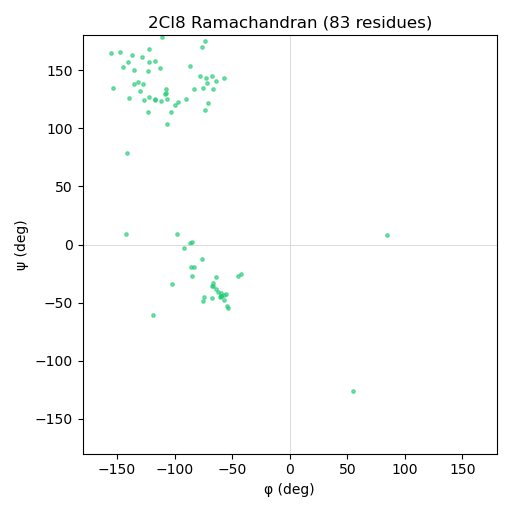omain [PF00018] (196-244)
  IPR001452 SH3 domain [PR00452] (5-15)
  IPR001452 SH3 domain [PR00452] (123-138)
  IPR001452 SH3 domain [PR00452] (140-149)
  IPR001452 SH3 domain [PR00452] (151-163)
  IPR001452 SH3 domain [PS50002] (2-61)
  IPR001452 SH3 domain [PS50002] (106-165)
  IPR001452 SH3 domain [PS50002] (190-252)
  IPR001452 SH3 domain [SM00326] (5-60)
  IPR001452 SH3 domain [SM00326] (109-164)
  IPR001452 SH3 domain [SM00326] (193-251)
  IPR017304 Cytoplasmic protein NCK [PIRSF037874] (1-377)
  IPR035562 Nck1, SH3 domain 1 [cd11900] (3-61)
  IPR035564 Nck1, SH3 domain 2 [cd11901] (108-162)
  IPR035565 Nck1, SH3 domain 3 [cd11904] (193-249)

CATH classification: 3.30.505.10

Secondary structure (P-SEA, 3-state):
cccccccccaaaaaaaaaccccccccccccccccccbbbbbbbcccbbbbbbbbbbcbbbbccccccccaaaaaaaaaacccccccccbbbbbccccc

Solvent-accessible surface area: 7886 Å² total

GO terms:
  GO:0005737 cytoplasm (C, IDA)
  GO:0050860 negative regulation of T cell receptor signaling pathway (P, IDA)
  GO:0140311 protein sequestering activity (F, IDA)
  GO:0034976 response to endoplasmic reticulum stress (P, IDA)
  GO:0036491 regulation of translation initiation in response to endoplasmic reticulum stress (P, IDA)
  GO:0036493 positive regulation of translation in response to endoplasmic reticulum stress (P, IDA)
  GO:0005783 endoplasmic reticulum (C, IDA)
  GO:0005840 ribosome (C, IDA)
  GO:0035591 signaling adaptor activity (F, IDA)
  GO:1903676 positive regulation of cap-dependent translational initiation (P, IDA)
  GO:1903679 positive regulation of cap-independent translational initiation (P, IDA)
  GO:0000164 protein phosphatase type 1 complex (C, IDA)
  GO:1903898 negative regulation of PERK-mediated unfolded protein response (P, IDA)
  GO:1902237 positive regulation of endoplasmic reticulum stress-induced intrinsic apoptotic signaling pathway (P, IDA)
  GO:0000122 negative regulation of transcription by RNA polymerase II (P, IDA)
  GO:0071074 eukaryotic initiation factor eIF2 binding (F, IPI)
  GO:0004860 protein kinase inhibitor activity (F, IDA)
  GO:0045944 positive regulation of transcription by RNA polymerase II (P, IDA)
  GO:0005515 protein binding (F, IPI)
  GO:0030971 receptor tyrosine kinase binding (F, IPI)

Organism: Homo sapiens (NCBI:txid9606)